Protein AF-A0A943QPF7-F1 (afdb_monomer_lite)

Sequence (50 aa):
MNRIDRAKSLLIKYNNITEEEYHRIIEKDAMNKRVTSREVVDKIIERYGV

Radius of gyration: 9.93 Å; chains: 1; bounding box: 25×17×18 Å

pLDDT: mean 89.88, std 7.14, range [58.88, 96.88]

Foldseek 3Di:
DDLQVVLQVQCCVPVVDDPVVVVVCLVVVCVVVVHDSVVSSVVSCVVRVD

Secondary structure (DSSP, 8-state):
--HHHHHHHHHHHHH---HHHHHHHHHHHHHHHT--HHHHHHHHHHHH--

Structure (mmCIF, N/CA/C/O backbone):
data_AF-A0A943QPF7-F1
#
_entry.id   AF-A0A943QPF7-F1
#
loop_
_atom_site.group_PDB
_atom_site.id
_atom_site.type_symbol
_atom_site.label_atom_id
_atom_site.label_alt_id
_atom_site.label_comp_id
_atom_site.label_asym_id
_atom_site.label_entity_id
_atom_site.label_seq_id
_atom_site.pdbx_PDB_ins_code
_atom_site.Cartn_x
_atom_site.Cartn_y
_atom_site.Cartn_z
_atom_site.occupancy
_atom_site.B_iso_or_equiv
_atom_site.auth_seq_id
_atom_site.auth_comp_id
_atom_site.auth_asym_id
_atom_site.auth_atom_id
_atom_site.pdbx_PDB_model_num
ATOM 1 N N . MET A 1 1 ? -12.279 11.702 -9.180 1.00 60.69 1 MET A N 1
ATOM 2 C CA . MET A 1 1 ? -11.690 11.048 -7.991 1.00 60.69 1 MET A CA 1
ATOM 3 C C . MET A 1 1 ? -10.291 10.586 -8.363 1.00 60.69 1 MET A C 1
ATOM 5 O O . MET A 1 1 ? -10.156 9.886 -9.363 1.00 60.69 1 MET A O 1
ATOM 9 N N . ASN A 1 2 ? -9.256 11.061 -7.667 1.00 87.00 2 ASN A N 1
ATOM 10 C CA . ASN A 1 2 ? -7.872 10.709 -7.987 1.00 87.00 2 ASN A CA 1
ATOM 11 C C . ASN A 1 2 ? -7.576 9.278 -7.492 1.00 87.00 2 ASN A C 1
ATOM 13 O O . ASN A 1 2 ? -8.232 8.779 -6.577 1.00 87.00 2 ASN A O 1
ATOM 17 N N . ARG A 1 3 ? -6.600 8.592 -8.093 1.00 86.75 3 ARG A N 1
ATOM 18 C CA . ARG A 1 3 ? -6.208 7.222 -7.716 1.00 86.75 3 ARG A CA 1
ATOM 19 C C . ARG A 1 3 ? -5.807 7.122 -6.242 1.00 86.75 3 ARG A C 1
ATOM 21 O O . ARG A 1 3 ? -6.161 6.153 -5.582 1.00 86.75 3 ARG A O 1
ATOM 28 N N . ILE A 1 4 ? -5.159 8.160 -5.712 1.00 87.44 4 ILE A N 1
ATOM 29 C CA . ILE A 1 4 ? -4.759 8.237 -4.300 1.00 87.44 4 ILE A CA 1
ATOM 30 C C . ILE A 1 4 ? -5.977 8.165 -3.372 1.00 87.44 4 ILE A C 1
ATOM 32 O O . ILE A 1 4 ? -5.963 7.382 -2.428 1.00 87.44 4 ILE A O 1
ATOM 36 N N . ASP A 1 5 ? -7.052 8.902 -3.665 1.00 89.44 5 ASP A N 1
ATOM 37 C CA . ASP A 1 5 ? -8.271 8.879 -2.843 1.00 89.44 5 ASP A CA 1
ATOM 38 C C . ASP A 1 5 ? -8.920 7.492 -2.834 1.00 89.44 5 ASP A C 1
ATOM 40 O O . ASP A 1 5 ? -9.420 7.029 -1.807 1.00 89.44 5 ASP A O 1
ATOM 44 N N . ARG A 1 6 ? -8.877 6.800 -3.980 1.00 89.12 6 ARG A N 1
ATOM 45 C CA . ARG A 1 6 ? -9.408 5.440 -4.115 1.00 89.12 6 ARG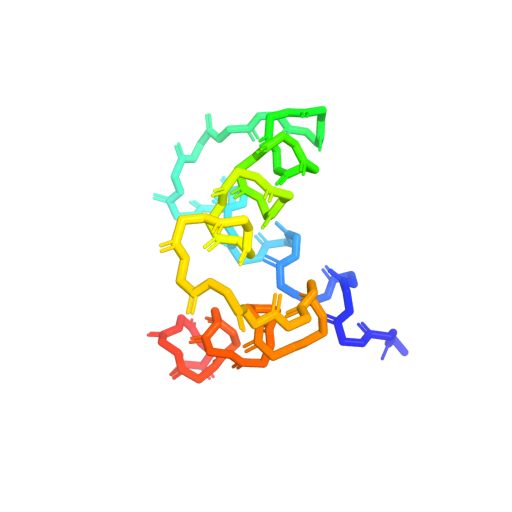 A CA 1
ATOM 46 C C . ARG A 1 6 ? -8.571 4.430 -3.336 1.00 89.12 6 ARG A C 1
ATOM 48 O O . ARG A 1 6 ? -9.138 3.660 -2.569 1.00 89.12 6 ARG A O 1
ATOM 55 N N . ALA A 1 7 ? -7.249 4.456 -3.485 1.00 90.31 7 ALA A N 1
ATOM 56 C CA . ALA A 1 7 ? -6.355 3.590 -2.719 1.00 90.31 7 ALA A CA 1
ATOM 57 C C . ALA A 1 7 ? -6.475 3.835 -1.212 1.00 90.31 7 ALA A C 1
ATOM 59 O O . ALA A 1 7 ? -6.559 2.873 -0.453 1.00 90.31 7 ALA A O 1
ATOM 60 N N . LYS A 1 8 ? -6.562 5.103 -0.790 1.00 91.06 8 LYS A N 1
ATOM 61 C CA . LYS A 1 8 ? -6.778 5.488 0.608 1.00 91.06 8 LYS A CA 1
ATOM 62 C C . LYS A 1 8 ? -8.071 4.888 1.153 1.00 91.06 8 LYS A C 1
ATOM 64 O O . LYS A 1 8 ? -8.035 4.184 2.156 1.00 91.06 8 LYS A O 1
ATOM 69 N N . SER A 1 9 ? -9.198 5.102 0.471 1.00 91.19 9 SER A N 1
ATOM 70 C CA . SER A 1 9 ? -10.492 4.552 0.896 1.00 91.19 9 SER A CA 1
ATOM 71 C C . SER A 1 9 ? -10.470 3.024 1.001 1.00 91.19 9 SER A C 1
ATOM 73 O O . SER A 1 9 ? -10.978 2.478 1.978 1.00 91.19 9 SER A O 1
ATOM 75 N N . LEU A 1 10 ? -9.836 2.336 0.045 1.00 90.06 10 LEU A N 1
ATOM 76 C CA . LEU A 1 10 ? -9.693 0.881 0.073 1.00 90.06 10 LEU A CA 1
ATOM 77 C C . LEU A 1 10 ? -8.826 0.423 1.254 1.00 90.06 10 LEU A C 1
ATOM 79 O O . LEU A 1 10 ? -9.260 -0.440 2.011 1.00 90.06 10 LEU A O 1
ATOM 83 N N . LEU A 1 11 ? -7.644 1.012 1.465 1.00 87.81 11 LEU A N 1
ATOM 84 C CA . LEU A 1 11 ? -6.763 0.589 2.559 1.00 87.81 11 LEU A CA 1
ATOM 85 C C . LEU A 1 11 ? -7.385 0.852 3.930 1.00 87.81 11 LEU A C 1
ATOM 87 O O . LEU A 1 11 ? -7.320 -0.010 4.798 1.00 87.81 11 LEU A O 1
ATOM 91 N N . ILE A 1 12 ? -8.022 2.009 4.122 1.00 89.06 12 ILE A N 1
ATOM 92 C CA . ILE A 1 12 ? -8.723 2.325 5.372 1.00 89.06 12 ILE A CA 1
ATOM 93 C C . ILE A 1 12 ? -9.850 1.314 5.606 1.00 89.06 12 ILE A C 1
ATOM 95 O O . ILE A 1 12 ? -9.973 0.779 6.704 1.00 89.06 12 ILE A O 1
ATOM 99 N N . LYS A 1 13 ? -10.631 0.985 4.569 1.00 87.56 13 LYS A N 1
ATOM 100 C CA . LYS A 1 13 ? -11.748 0.037 4.673 1.00 87.56 13 LYS A CA 1
ATOM 101 C C . LYS A 1 13 ? -11.298 -1.393 4.989 1.00 87.56 13 LYS A C 1
ATOM 103 O O . LYS A 1 13 ? -11.955 -2.059 5.780 1.00 87.56 13 LYS A O 1
ATOM 108 N N . TYR A 1 14 ? -10.223 -1.876 4.364 1.00 87.12 14 TYR A N 1
ATOM 109 C CA . TYR A 1 14 ? -9.771 -3.266 4.514 1.00 87.12 14 TYR A CA 1
ATOM 110 C C . TYR A 1 14 ? -8.803 -3.481 5.682 1.00 87.12 14 TYR A C 1
ATOM 112 O O . TYR A 1 14 ? -8.797 -4.561 6.266 1.00 87.12 14 TYR A O 1
ATOM 120 N N . ASN A 1 15 ? -8.006 -2.472 6.044 1.00 86.00 15 ASN A N 1
ATOM 121 C CA . ASN A 1 15 ? -6.977 -2.587 7.080 1.00 86.00 15 ASN A CA 1
ATOM 122 C C . ASN A 1 15 ? -7.302 -1.798 8.357 1.00 86.00 15 ASN A C 1
ATOM 124 O O . ASN A 1 15 ? -6.530 -1.876 9.308 1.00 86.00 15 ASN A O 1
ATOM 128 N N . ASN A 1 16 ? -8.420 -1.064 8.394 1.00 88.00 16 ASN A N 1
ATOM 129 C CA . ASN A 1 16 ? -8.874 -0.272 9.542 1.00 88.00 16 ASN A CA 1
ATOM 130 C C . ASN A 1 16 ? -7.787 0.667 10.103 1.00 88.00 16 ASN A C 1
ATOM 132 O O . ASN A 1 16 ? -7.608 0.785 11.313 1.00 88.00 16 ASN A O 1
ATOM 136 N N . ILE A 1 17 ? -7.038 1.300 9.197 1.00 90.88 17 ILE A N 1
ATOM 137 C CA . ILE A 1 17 ? -5.958 2.244 9.510 1.00 90.88 17 ILE A CA 1
ATOM 138 C C . ILE A 1 17 ? -6.426 3.693 9.368 1.00 90.88 17 ILE A C 1
ATOM 140 O O . ILE A 1 17 ? -7.405 3.972 8.675 1.00 90.88 17 ILE A O 1
ATOM 144 N N . THR A 1 18 ? -5.695 4.634 9.962 1.00 92.38 18 THR A N 1
ATOM 145 C CA . THR A 1 18 ? -5.928 6.070 9.754 1.00 92.38 18 THR A CA 1
ATOM 146 C C . THR A 1 18 ? -5.327 6.584 8.440 1.00 92.38 18 THR A C 1
ATOM 148 O O . THR A 1 18 ? -4.512 5.926 7.788 1.00 92.38 18 THR A O 1
ATOM 151 N N . GLU A 1 19 ? -5.702 7.804 8.047 1.00 87.88 19 GLU A N 1
ATOM 152 C CA . GLU A 1 19 ? -5.115 8.489 6.887 1.00 87.88 19 GLU A CA 1
ATOM 153 C C . GLU A 1 19 ? -3.599 8.710 7.040 1.00 87.88 19 GLU A C 1
ATOM 155 O O . GLU A 1 19 ? -2.831 8.517 6.098 1.00 87.88 19 GLU A O 1
ATOM 160 N N . GLU A 1 20 ? -3.139 9.039 8.243 1.00 90.19 20 GLU A N 1
ATOM 161 C CA . GLU A 1 20 ? -1.716 9.235 8.533 1.00 90.19 20 GLU A CA 1
ATOM 162 C C . GLU A 1 20 ? -0.924 7.926 8.434 1.00 90.19 20 GLU A C 1
ATOM 164 O O . GLU A 1 20 ? 0.222 7.901 7.978 1.00 90.19 20 GLU A O 1
ATOM 169 N N . GLU A 1 21 ? -1.524 6.814 8.859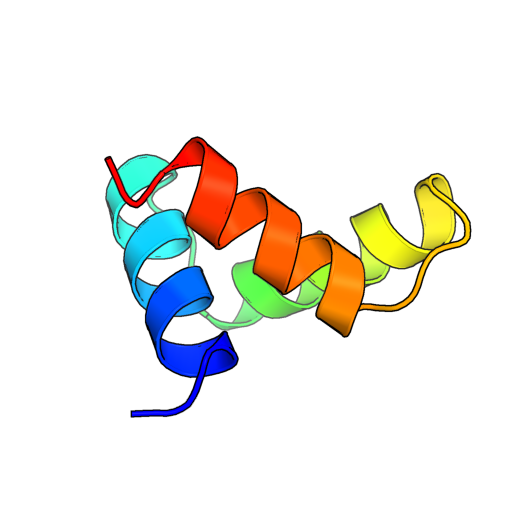 1.00 91.81 21 GLU A N 1
ATOM 170 C CA . GLU A 1 21 ? -0.942 5.484 8.680 1.00 91.81 21 GLU A CA 1
ATOM 171 C C . GLU A 1 21 ? -0.931 5.064 7.217 1.00 91.81 21 GLU A C 1
ATOM 173 O O . GLU A 1 21 ? 0.054 4.470 6.785 1.00 91.81 21 GLU A O 1
ATOM 178 N N . TYR A 1 22 ? -1.950 5.428 6.433 1.00 91.94 22 TYR A N 1
ATOM 179 C CA . TYR A 1 22 ? -1.952 5.191 4.991 1.00 91.94 22 TYR A CA 1
ATOM 180 C C . TYR A 1 22 ? -0.724 5.833 4.341 1.00 91.94 22 TYR A C 1
ATOM 182 O O . TYR A 1 22 ? 0.052 5.136 3.689 1.00 91.94 22 TYR A O 1
ATOM 190 N N . HIS A 1 23 ? -0.480 7.122 4.587 1.00 89.88 23 HIS A N 1
ATOM 191 C CA . HIS A 1 23 ? 0.691 7.806 4.033 1.00 89.88 23 HIS A CA 1
ATOM 192 C C . HIS A 1 23 ? 2.006 7.162 4.48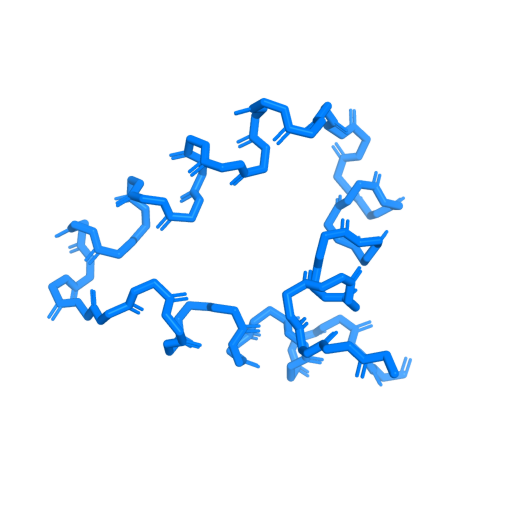7 1.00 89.88 23 HIS A C 1
ATOM 194 O O . HIS A 1 23 ? 2.878 6.900 3.659 1.00 89.88 23 HIS A O 1
ATOM 200 N N . ARG A 1 24 ? 2.130 6.819 5.777 1.00 93.94 24 ARG A N 1
ATOM 201 C CA . ARG A 1 24 ? 3.320 6.126 6.297 1.00 93.94 24 ARG A CA 1
ATOM 202 C C . ARG A 1 24 ? 3.543 4.759 5.653 1.00 93.94 24 ARG A C 1
ATOM 204 O O . ARG A 1 24 ? 4.685 4.415 5.362 1.00 93.94 24 ARG A O 1
ATOM 211 N N . ILE A 1 25 ? 2.485 3.982 5.432 1.00 93.12 25 ILE A N 1
ATOM 212 C CA . ILE A 1 25 ? 2.568 2.662 4.799 1.00 93.12 25 ILE A CA 1
ATOM 213 C C . ILE A 1 25 ? 2.991 2.797 3.339 1.00 93.12 25 ILE A C 1
ATOM 215 O O . ILE A 1 25 ? 3.884 2.067 2.921 1.00 93.12 25 ILE A O 1
ATOM 219 N N . ILE A 1 26 ? 2.403 3.734 2.587 1.00 93.44 26 ILE A N 1
ATOM 220 C CA . ILE A 1 26 ? 2.757 3.969 1.180 1.00 93.44 26 ILE A CA 1
ATOM 221 C C . ILE A 1 26 ? 4.236 4.329 1.046 1.00 93.44 26 ILE A C 1
ATOM 223 O O . ILE A 1 26 ? 4.942 3.686 0.274 1.00 93.44 26 ILE A O 1
ATOM 227 N N . GLU A 1 27 ? 4.715 5.306 1.817 1.00 94.00 27 GLU A N 1
ATOM 228 C CA . GLU A 1 27 ? 6.109 5.757 1.748 1.00 94.00 27 GLU A CA 1
ATOM 229 C C . GLU A 1 27 ? 7.078 4.651 2.182 1.00 94.00 27 GLU A C 1
ATOM 231 O O . GLU A 1 27 ? 8.065 4.370 1.502 1.00 94.00 27 GLU A O 1
ATOM 236 N N . LYS A 1 28 ? 6.764 3.945 3.275 1.00 95.50 28 LYS A N 1
ATOM 237 C CA . LYS A 1 28 ? 7.579 2.821 3.750 1.00 95.50 28 LYS A CA 1
ATOM 238 C C . LYS A 1 28 ? 7.640 1.688 2.724 1.00 95.50 28 LYS A C 1
ATOM 240 O O . LYS A 1 28 ? 8.704 1.110 2.512 1.00 95.50 28 LYS A O 1
ATOM 245 N N . ASP A 1 29 ? 6.518 1.357 2.091 1.00 94.44 29 ASP A N 1
ATOM 246 C CA . ASP A 1 29 ? 6.447 0.304 1.078 1.00 94.44 29 ASP A CA 1
ATOM 247 C C . ASP A 1 29 ? 7.168 0.712 -0.215 1.00 94.44 29 ASP A C 1
ATOM 249 O O . ASP A 1 29 ? 7.897 -0.097 -0.790 1.00 94.44 29 ASP A O 1
ATOM 253 N N . ALA A 1 30 ? 7.049 1.981 -0.614 1.00 96.38 30 ALA A N 1
ATOM 254 C CA . ALA A 1 30 ? 7.774 2.571 -1.736 1.00 96.38 30 ALA A CA 1
ATOM 255 C C . ALA A 1 30 ? 9.292 2.482 -1.522 1.00 96.38 30 ALA A C 1
ATOM 257 O O . ALA A 1 30 ? 10.008 1.960 -2.378 1.00 96.38 30 ALA A O 1
ATOM 258 N N . MET A 1 31 ? 9.780 2.877 -0.340 1.00 96.00 31 MET A N 1
ATOM 259 C CA . MET A 1 31 ? 11.196 2.772 0.027 1.00 96.00 31 MET A CA 1
ATOM 260 C C . MET A 1 31 ? 11.686 1.321 0.046 1.00 96.00 31 MET A C 1
ATOM 262 O O . MET A 1 31 ? 12.708 1.009 -0.566 1.00 96.00 31 MET A O 1
ATOM 266 N N . ASN A 1 32 ? 10.951 0.419 0.703 1.00 96.88 32 ASN A N 1
ATOM 267 C CA . ASN A 1 32 ? 11.334 -0.992 0.820 1.00 96.88 32 ASN A CA 1
ATOM 268 C C . ASN A 1 32 ? 11.414 -1.687 -0.543 1.00 96.88 32 ASN A C 1
ATOM 270 O O . ASN A 1 32 ? 12.306 -2.500 -0.777 1.00 96.88 32 ASN A O 1
ATOM 274 N N . LYS A 1 33 ? 10.484 -1.364 -1.446 1.00 95.19 33 LYS A N 1
ATOM 275 C CA . LYS A 1 33 ? 10.417 -1.940 -2.795 1.00 95.19 33 LYS A CA 1
ATOM 276 C C . LYS A 1 33 ? 11.237 -1.161 -3.823 1.00 95.19 33 LYS A C 1
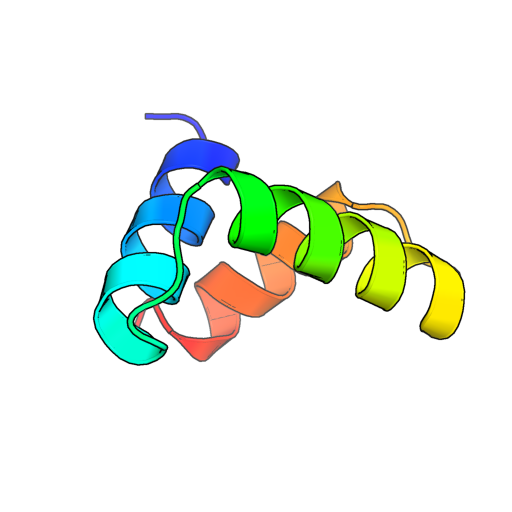ATOM 278 O O . LYS A 1 33 ? 11.365 -1.636 -4.946 1.00 95.19 33 LYS A O 1
ATOM 283 N N . ARG A 1 34 ? 11.796 -0.003 -3.445 1.00 96.56 34 ARG A N 1
ATOM 284 C CA . ARG A 1 34 ? 12.498 0.943 -4.331 1.00 96.56 34 ARG A CA 1
ATOM 285 C C . ARG A 1 34 ? 11.663 1.331 -5.556 1.00 96.56 34 ARG A C 1
ATOM 287 O O . ARG A 1 34 ? 12.170 1.386 -6.672 1.00 96.56 34 ARG A O 1
ATOM 294 N N . VAL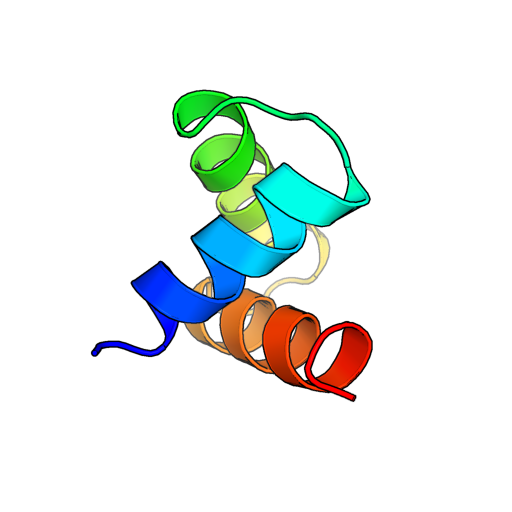 A 1 35 ? 10.379 1.579 -5.329 1.00 95.56 35 VAL A N 1
ATOM 295 C CA . VAL A 1 35 ? 9.414 2.027 -6.344 1.00 95.56 35 VAL A CA 1
ATOM 296 C C . VAL A 1 35 ? 8.820 3.364 -5.927 1.00 95.56 35 VAL A C 1
ATOM 298 O O . VAL A 1 35 ? 8.996 3.809 -4.795 1.00 95.56 35 VAL A O 1
ATOM 301 N N . THR A 1 36 ? 8.094 4.014 -6.825 1.00 94.94 36 THR A N 1
ATOM 302 C CA . THR A 1 36 ? 7.407 5.265 -6.501 1.00 94.94 36 THR A CA 1
ATOM 303 C C . THR A 1 36 ? 6.137 5.021 -5.682 1.00 94.94 36 THR A C 1
ATOM 305 O O . THR A 1 36 ? 5.451 4.009 -5.844 1.00 94.94 36 THR A O 1
ATOM 308 N N . SER A 1 37 ? 5.744 5.996 -4.857 1.00 91.69 37 SER A N 1
ATOM 309 C CA . SER A 1 37 ? 4.479 5.968 -4.103 1.00 91.69 37 SER A CA 1
ATOM 310 C C . SER A 1 37 ? 3.264 5.770 -5.018 1.00 91.69 37 SER A C 1
ATOM 312 O O . SER A 1 37 ? 2.285 5.134 -4.636 1.00 91.69 37 SER A O 1
ATOM 314 N N . ARG A 1 38 ? 3.340 6.247 -6.270 1.00 92.75 38 ARG A N 1
ATOM 315 C CA . ARG A 1 38 ? 2.292 6.054 -7.281 1.00 92.75 38 ARG A CA 1
ATOM 316 C C . ARG A 1 38 ? 2.152 4.596 -7.715 1.00 92.75 38 ARG A C 1
ATOM 318 O O . ARG A 1 38 ? 1.029 4.115 -7.822 1.00 92.75 38 ARG A O 1
ATOM 325 N N . GLU A 1 39 ? 3.25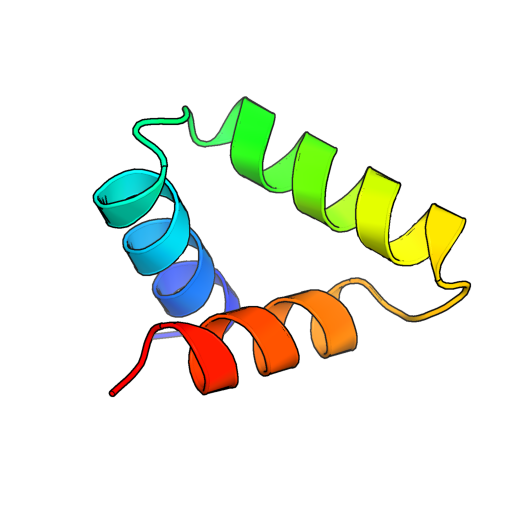9 3.884 -7.902 1.00 94.50 39 GLU A N 1
ATOM 326 C CA . GLU A 1 39 ? 3.232 2.451 -8.218 1.00 94.50 39 GLU A CA 1
ATOM 327 C C . GLU A 1 39 ? 2.691 1.616 -7.052 1.00 94.50 39 GLU A C 1
ATOM 329 O O . GLU A 1 39 ? 1.982 0.635 -7.270 1.00 94.50 39 GLU A O 1
ATOM 334 N N . VAL A 1 40 ? 2.980 2.009 -5.807 1.00 94.12 40 VAL A N 1
ATOM 335 C CA . VAL A 1 40 ? 2.396 1.362 -4.619 1.00 94.12 40 VAL A CA 1
ATOM 336 C C . VAL A 1 40 ? 0.878 1.560 -4.584 1.00 94.12 40 VAL A C 1
ATOM 338 O O . VAL A 1 40 ? 0.134 0.598 -4.393 1.00 94.12 40 VAL A O 1
ATOM 341 N N . VAL A 1 41 ? 0.413 2.790 -4.822 1.00 94.12 41 VAL A N 1
ATOM 342 C CA . VAL A 1 41 ? -1.015 3.139 -4.922 1.00 94.12 41 VAL A CA 1
ATOM 343 C C . VAL A 1 41 ? -1.712 2.329 -6.014 1.00 94.12 41 VAL A C 1
ATOM 345 O O . VAL A 1 41 ? -2.778 1.767 -5.766 1.00 94.12 41 VAL A O 1
ATOM 348 N N . ASP A 1 42 ? -1.108 2.221 -7.197 1.00 93.12 42 ASP A N 1
ATOM 349 C CA . ASP A 1 42 ? -1.670 1.446 -8.304 1.00 93.12 42 ASP A CA 1
ATOM 350 C C . ASP A 1 42 ? -1.805 -0.043 -7.929 1.00 93.12 42 ASP A C 1
ATOM 352 O O . ASP A 1 42 ? -2.875 -0.623 -8.116 1.00 93.12 42 ASP A O 1
ATOM 356 N N . LYS A 1 43 ? -0.790 -0.633 -7.282 1.00 91.75 43 LYS A N 1
ATOM 357 C CA . LYS A 1 43 ? -0.839 -2.022 -6.778 1.00 91.75 43 LYS A CA 1
ATOM 358 C C . LYS A 1 43 ? -1.903 -2.244 -5.703 1.00 91.75 43 LYS A C 1
ATOM 360 O O . LYS A 1 43 ? -2.470 -3.329 -5.608 1.00 91.75 43 LYS A O 1
ATOM 365 N N . ILE A 1 44 ? -2.169 -1.245 -4.865 1.00 90.25 44 ILE A N 1
ATOM 366 C CA . ILE A 1 44 ? -3.232 -1.306 -3.854 1.00 90.25 44 ILE A CA 1
ATOM 367 C C . ILE A 1 44 ? -4.603 -1.331 -4.522 1.00 90.25 44 ILE A C 1
ATOM 369 O O . ILE A 1 44 ? -5.451 -2.137 -4.147 1.00 90.25 44 ILE A O 1
ATOM 373 N N . ILE A 1 45 ? -4.821 -0.474 -5.521 1.00 91.38 45 ILE A N 1
ATOM 374 C CA . ILE A 1 45 ? -6.080 -0.452 -6.272 1.00 91.38 45 ILE A CA 1
ATOM 375 C C . ILE A 1 45 ? -6.265 -1.768 -7.026 1.00 91.38 45 ILE A C 1
ATOM 377 O O . ILE A 1 45 ? -7.362 -2.306 -7.011 1.00 91.38 45 ILE A O 1
ATOM 381 N N . GLU A 1 46 ? -5.211 -2.309 -7.635 1.00 90.81 46 GLU A N 1
ATOM 382 C CA . GLU A 1 46 ? -5.252 -3.614 -8.304 1.00 90.81 46 GLU A CA 1
ATOM 383 C C . GLU A 1 46 ? -5.589 -4.750 -7.325 1.00 90.81 46 GLU A C 1
ATOM 385 O O . GLU A 1 46 ? -6.401 -5.617 -7.630 1.00 90.81 46 GLU A O 1
ATOM 390 N N . ARG A 1 47 ? -5.016 -4.719 -6.116 1.00 88.75 47 ARG A N 1
ATOM 391 C CA . ARG A 1 47 ? -5.228 -5.746 -5.087 1.00 88.75 47 ARG A CA 1
ATOM 392 C C . ARG A 1 47 ? -6.622 -5.711 -4.456 1.00 88.75 47 ARG A C 1
ATOM 394 O O . ARG A 1 47 ? -7.166 -6.768 -4.160 1.00 88.75 47 ARG A O 1
ATOM 401 N N . TYR A 1 48 ? -7.156 -4.522 -4.178 1.00 85.81 48 TYR A N 1
ATOM 402 C CA . TYR A 1 48 ? -8.377 -4.345 -3.375 1.00 85.81 48 TYR A CA 1
ATOM 403 C C . TYR A 1 48 ? -9.576 -3.803 -4.162 1.00 85.81 48 TYR A C 1
ATOM 405 O O . TYR A 1 48 ? -10.674 -3.725 -3.616 1.00 85.81 48 TYR A O 1
ATOM 413 N N . GLY A 1 49 ? -9.375 -3.373 -5.407 1.00 76.50 49 GLY A N 1
ATOM 414 C CA . GLY A 1 49 ? -10.394 -2.765 -6.265 1.00 76.50 49 GLY A CA 1
ATOM 415 C C . GLY A 1 49 ? -11.235 -3.755 -7.071 1.00 76.50 49 GLY A C 1
ATOM 416 O O . GLY A 1 49 ? -11.839 -3.316 -8.052 1.00 76.50 49 GLY A O 1
ATOM 417 N N . VAL A 1 50 ? -11.231 -5.033 -6.676 1.00 58.88 50 VAL A N 1
ATOM 418 C CA . VAL A 1 50 ? -12.091 -6.107 -7.203 1.00 58.88 50 VAL A CA 1
ATOM 419 C C . VAL A 1 50 ? -13.547 -5.878 -6.810 1.00 58.88 50 VAL A C 1
ATOM 421 O O . VAL A 1 50 ? -13.780 -5.409 -5.670 1.00 58.88 50 VAL A O 1
#